Protein AF-A0AA97NPB6-F1 (afdb_monomer_lite)

Structure (mmCIF, N/CA/C/O backbone):
data_AF-A0AA97NPB6-F1
#
_entry.id   AF-A0AA97NPB6-F1
#
loop_
_atom_site.group_PDB
_atom_site.id
_atom_site.type_symbol
_atom_site.label_atom_id
_atom_site.label_alt_id
_atom_site.label_comp_id
_atom_site.label_asym_id
_atom_site.label_entity_id
_atom_site.label_seq_id
_atom_site.pdbx_PDB_ins_code
_atom_site.Cartn_x
_atom_site.Cartn_y
_atom_site.Cartn_z
_atom_site.occupancy
_atom_site.B_iso_or_equiv
_atom_site.auth_seq_id
_atom_site.auth_comp_id
_atom_site.auth_asym_id
_atom_site.auth_atom_id
_atom_site.pdbx_PDB_model_num
ATOM 1 N N . MET A 1 1 ? 10.921 4.439 1.205 1.00 77.94 1 MET A N 1
ATOM 2 C CA . MET A 1 1 ? 9.708 4.808 0.440 1.00 77.94 1 MET A CA 1
ATOM 3 C C . MET A 1 1 ? 10.190 5.474 -0.832 1.00 77.94 1 MET A C 1
ATOM 5 O O . MET A 1 1 ? 11.196 6.163 -0.748 1.00 77.94 1 MET A O 1
ATOM 9 N N . PHE A 1 2 ? 9.537 5.256 -1.966 1.00 90.44 2 PHE A N 1
ATOM 10 C CA . PHE A 1 2 ? 9.934 5.828 -3.257 1.00 90.44 2 PHE A CA 1
ATOM 11 C C . PHE A 1 2 ? 8.895 6.835 -3.751 1.00 90.44 2 PHE A C 1
ATOM 13 O O . PHE A 1 2 ? 7.818 6.954 -3.152 1.00 90.44 2 PHE A O 1
ATOM 20 N N . ALA A 1 3 ? 9.235 7.584 -4.799 1.00 90.69 3 ALA A N 1
ATOM 21 C CA . ALA A 1 3 ? 8.284 8.461 -5.466 1.00 90.69 3 ALA A CA 1
ATOM 22 C C . ALA A 1 3 ? 7.096 7.649 -6.043 1.00 90.69 3 ALA A C 1
ATOM 24 O O . ALA A 1 3 ? 7.265 6.472 -6.364 1.00 90.69 3 ALA A O 1
ATOM 25 N N . PRO A 1 4 ? 5.875 8.216 -6.128 1.00 91.00 4 PRO A N 1
ATOM 26 C CA . PRO A 1 4 ? 4.679 7.483 -6.567 1.00 91.00 4 PRO A CA 1
ATOM 27 C C . PRO A 1 4 ? 4.759 6.882 -7.978 1.00 91.00 4 PRO A C 1
ATOM 29 O O . PRO A 1 4 ? 4.123 5.859 -8.233 1.00 91.00 4 PRO A O 1
ATOM 32 N N . ASP A 1 5 ? 5.509 7.541 -8.854 1.00 90.94 5 ASP A N 1
ATOM 33 C CA . ASP A 1 5 ? 5.801 7.218 -10.253 1.00 90.94 5 ASP A CA 1
ATOM 34 C C . ASP A 1 5 ? 7.020 6.295 -10.417 1.00 90.94 5 ASP A C 1
ATOM 36 O O . ASP A 1 5 ? 7.221 5.699 -11.476 1.00 90.94 5 ASP A O 1
ATOM 40 N N . TYR A 1 6 ? 7.813 6.112 -9.358 1.00 92.81 6 TYR A N 1
ATOM 41 C CA . TYR A 1 6 ? 8.924 5.174 -9.360 1.00 92.81 6 TYR A CA 1
ATOM 42 C C . TYR A 1 6 ? 8.414 3.740 -9.183 1.00 92.81 6 TYR A C 1
ATOM 44 O O . TYR A 1 6 ? 7.775 3.400 -8.181 1.00 92.81 6 TYR A O 1
ATOM 52 N N . LYS A 1 7 ? 8.698 2.883 -10.166 1.00 91.56 7 LYS A N 1
ATOM 53 C CA . LYS A 1 7 ? 8.203 1.503 -10.214 1.00 91.56 7 LYS A CA 1
ATOM 54 C C . LYS A 1 7 ? 9.197 0.538 -9.585 1.00 91.56 7 LYS A C 1
ATOM 56 O O . LYS A 1 7 ? 10.403 0.692 -9.677 1.00 91.56 7 LYS A O 1
ATOM 61 N N . HIS A 1 8 ? 8.665 -0.504 -8.964 1.00 92.81 8 HIS A N 1
ATOM 62 C CA . HIS A 1 8 ? 9.472 -1.624 -8.509 1.00 92.81 8 HIS A CA 1
ATOM 63 C C . HIS A 1 8 ? 9.461 -2.708 -9.588 1.00 92.81 8 HIS A C 1
ATOM 65 O O . HIS A 1 8 ? 8.403 -3.262 -9.895 1.00 92.81 8 HIS A O 1
ATOM 71 N N . MET A 1 9 ? 10.620 -2.969 -10.185 1.00 93.12 9 MET A N 1
ATOM 72 C CA . MET A 1 9 ? 10.797 -3.876 -11.319 1.00 93.12 9 MET A CA 1
ATOM 73 C C . MET A 1 9 ? 12.218 -4.442 -11.335 1.00 93.12 9 MET A C 1
ATOM 75 O O . MET A 1 9 ? 13.059 -4.006 -10.554 1.00 93.12 9 MET A O 1
ATOM 79 N N . HIS A 1 10 ? 12.486 -5.406 -12.215 1.00 93.38 10 HIS A N 1
ATOM 80 C CA . HIS A 1 10 ? 13.849 -5.859 -12.467 1.00 93.38 10 HIS A CA 1
ATOM 81 C C . HIS A 1 10 ? 14.600 -4.781 -13.257 1.00 93.38 10 HIS A C 1
ATOM 83 O O . HIS A 1 10 ? 14.340 -4.610 -14.442 1.00 93.38 10 HIS A O 1
ATOM 89 N N . TYR A 1 11 ? 15.493 -4.042 -12.601 1.00 90.44 11 TYR A N 1
ATOM 90 C CA . TYR A 1 11 ? 16.329 -3.033 -13.261 1.00 90.44 11 TYR A CA 1
ATOM 91 C C . TYR A 1 11 ? 17.623 -3.612 -13.839 1.00 90.44 11 TYR A C 1
ATOM 93 O O . TYR A 1 11 ? 18.169 -3.064 -14.791 1.00 90.44 11 TYR A O 1
ATOM 101 N N . GLU A 1 12 ? 18.105 -4.716 -13.271 1.00 86.00 12 GLU A N 1
ATOM 102 C CA . GLU A 1 12 ? 19.382 -5.342 -13.640 1.00 86.00 12 GLU A CA 1
ATOM 103 C C . GLU A 1 12 ? 19.216 -6.621 -14.477 1.00 86.00 12 GLU A C 1
ATOM 105 O O . GLU A 1 12 ? 20.206 -7.205 -14.909 1.00 86.00 12 GLU A O 1
ATOM 110 N N . ASN A 1 13 ? 17.976 -7.060 -14.726 1.00 84.38 13 ASN A N 1
ATOM 111 C CA . ASN A 1 13 ? 17.678 -8.274 -15.488 1.00 84.38 13 ASN A CA 1
ATOM 112 C C . ASN A 1 13 ? 16.696 -7.976 -16.615 1.00 84.38 13 ASN A C 1
ATOM 114 O O . ASN A 1 13 ? 15.741 -7.232 -16.411 1.00 84.38 13 ASN A O 1
ATOM 118 N N . ASP A 1 14 ? 16.878 -8.638 -17.756 1.00 87.69 14 ASP A N 1
ATOM 119 C CA . ASP A 1 14 ? 15.908 -8.601 -18.847 1.00 87.69 14 ASP A CA 1
ATOM 120 C C . ASP A 1 14 ? 14.628 -9.353 -18.443 1.00 87.69 14 ASP A C 1
ATOM 122 O O . ASP A 1 14 ? 14.676 -10.484 -17.947 1.00 87.69 14 ASP A O 1
ATOM 126 N N . CYS A 1 15 ? 13.475 -8.698 -18.572 1.00 91.88 15 CYS A N 1
ATOM 127 C CA . CYS A 1 15 ? 12.197 -9.224 -18.099 1.00 91.88 15 CYS A CA 1
ATOM 128 C C . CYS A 1 15 ? 11.030 -8.698 -18.937 1.00 91.88 15 CYS A C 1
ATOM 130 O O . CYS A 1 15 ? 10.671 -7.522 -18.847 1.00 91.88 15 CYS A O 1
ATOM 132 N N . ASP A 1 16 ? 10.374 -9.605 -19.662 1.00 91.38 16 ASP A N 1
ATOM 133 C CA . ASP A 1 16 ? 9.267 -9.289 -20.571 1.00 91.38 16 ASP A CA 1
ATOM 134 C C . ASP A 1 16 ? 8.138 -8.489 -19.904 1.00 91.38 16 ASP A C 1
ATOM 136 O O . ASP A 1 16 ? 7.603 -7.560 -20.499 1.00 91.38 16 ASP A O 1
ATOM 140 N N . ASP A 1 17 ? 7.777 -8.806 -18.656 1.00 90.94 17 ASP A N 1
ATOM 141 C CA . ASP A 1 17 ? 6.713 -8.085 -17.942 1.00 90.94 17 ASP A CA 1
ATOM 142 C C . ASP A 1 17 ? 7.125 -6.656 -17.567 1.00 90.94 17 ASP A C 1
ATOM 144 O O . ASP A 1 17 ? 6.311 -5.729 -17.632 1.00 90.94 17 ASP A O 1
ATOM 148 N N . CYS A 1 18 ? 8.381 -6.481 -17.150 1.00 91.44 18 CYS A N 1
ATOM 149 C CA . CYS A 1 18 ? 8.906 -5.203 -16.683 1.00 91.44 18 CYS A CA 1
ATOM 150 C C . CYS A 1 18 ? 9.107 -4.208 -17.830 1.00 91.44 18 CYS A C 1
ATOM 152 O O . CYS A 1 18 ? 8.843 -3.021 -17.640 1.00 91.44 1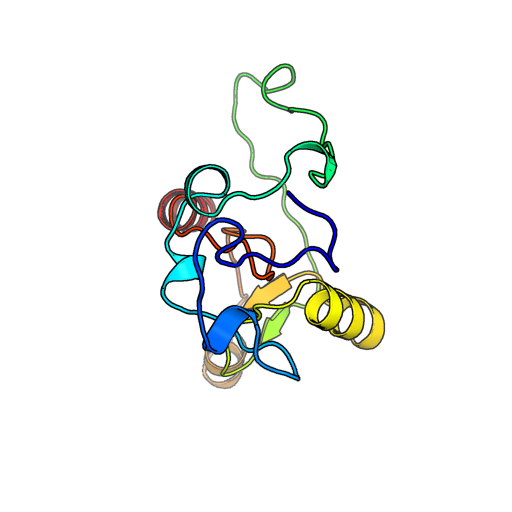8 CYS A O 1
ATOM 154 N N . TYR A 1 19 ? 9.531 -4.695 -18.999 1.00 90.00 19 TYR A N 1
ATOM 155 C CA . TYR A 1 19 ? 9.795 -3.883 -20.192 1.00 90.00 19 TYR A CA 1
ATOM 156 C C . TYR A 1 19 ? 8.679 -3.958 -21.247 1.00 90.00 19 TYR A C 1
ATOM 158 O O . TYR A 1 19 ? 8.834 -3.436 -22.350 1.00 90.00 19 TYR A O 1
ATOM 166 N N . ALA A 1 20 ? 7.543 -4.587 -20.927 1.00 91.19 20 ALA A N 1
ATOM 167 C CA . ALA A 1 20 ? 6.352 -4.531 -21.768 1.00 91.19 20 ALA A CA 1
ATOM 168 C C . ALA A 1 20 ? 5.864 -3.085 -21.943 1.00 91.19 20 ALA A C 1
ATOM 170 O O . ALA A 1 20 ? 5.961 -2.271 -21.029 1.00 91.19 20 ALA A O 1
ATOM 171 N N . GLU A 1 21 ? 5.236 -2.799 -23.083 1.00 88.69 21 GLU A N 1
ATOM 172 C CA . GLU A 1 21 ? 4.543 -1.534 -23.334 1.00 88.69 21 GLU A CA 1
ATOM 173 C C . GLU A 1 21 ? 3.033 -1.789 -23.517 1.00 88.69 21 GLU A C 1
ATOM 175 O O . GLU A 1 21 ? 2.638 -2.442 -24.489 1.00 88.69 21 GLU A O 1
ATOM 180 N N . PRO A 1 22 ? 2.162 -1.324 -22.596 1.00 84.38 22 PRO A N 1
ATOM 181 C CA . PRO A 1 22 ? 2.485 -0.628 -21.346 1.00 84.38 22 PRO A CA 1
ATOM 182 C C . PRO A 1 22 ? 3.079 -1.568 -20.283 1.00 84.38 22 PRO A C 1
ATOM 184 O O . PRO A 1 22 ? 2.744 -2.757 -20.237 1.00 84.38 22 PRO A O 1
ATOM 187 N N . SER A 1 23 ? 3.899 -1.006 -19.385 1.00 79.00 23 SER A N 1
ATOM 188 C CA . SER A 1 23 ? 4.571 -1.756 -18.311 1.00 79.00 23 SER A CA 1
ATOM 189 C C . SER A 1 23 ? 3.577 -2.575 -17.495 1.00 79.00 23 SER A C 1
ATOM 191 O O . SER A 1 23 ? 2.580 -2.026 -17.003 1.00 79.00 23 SER A O 1
ATOM 193 N N . ARG A 1 24 ? 3.864 -3.860 -17.292 1.00 87.25 24 ARG A N 1
ATOM 194 C CA . ARG A 1 24 ? 3.020 -4.743 -16.486 1.00 87.25 24 ARG A CA 1
ATOM 195 C C . ARG A 1 24 ? 3.579 -4.873 -15.081 1.00 87.25 24 ARG A C 1
ATOM 197 O O . ARG A 1 24 ? 4.756 -4.655 -14.810 1.00 87.25 24 ARG A O 1
ATOM 204 N N . PHE A 1 25 ? 2.704 -5.241 -14.155 1.00 87.69 25 PHE A N 1
ATOM 205 C CA . PHE A 1 25 ? 3.147 -5.605 -12.822 1.00 87.69 25 PHE A CA 1
ATOM 206 C C . PHE A 1 25 ? 3.868 -6.957 -12.874 1.00 87.69 25 PHE A C 1
ATOM 208 O O . PHE A 1 25 ? 3.255 -7.963 -13.227 1.00 87.69 25 PHE A O 1
ATOM 215 N N . CYS A 1 26 ? 5.133 -6.989 -12.461 1.00 91.56 26 CYS A N 1
ATOM 216 C CA . CYS A 1 26 ? 5.906 -8.221 -12.367 1.00 91.56 26 CYS A CA 1
ATOM 217 C C . CYS A 1 26 ? 5.840 -8.796 -10.943 1.00 91.56 26 CYS A C 1
ATOM 219 O O . CYS A 1 26 ? 6.405 -8.246 -9.995 1.00 91.56 26 CYS A O 1
ATOM 221 N N . GLU A 1 27 ? 5.165 -9.937 -10.785 1.00 89.75 27 GLU A N 1
ATOM 222 C CA . GLU A 1 27 ? 5.033 -10.607 -9.484 1.00 89.75 27 GLU A CA 1
ATOM 223 C C . GLU A 1 27 ? 6.379 -11.142 -8.971 1.00 89.75 27 GLU A C 1
ATOM 225 O O . GLU A 1 27 ? 6.603 -11.153 -7.760 1.00 89.75 27 GLU A O 1
ATOM 230 N N . ALA A 1 28 ? 7.287 -11.542 -9.867 1.00 91.38 28 ALA A N 1
ATOM 231 C CA . ALA A 1 28 ? 8.634 -11.967 -9.492 1.00 91.38 28 ALA A CA 1
ATOM 232 C C . ALA A 1 28 ? 9.447 -10.801 -8.911 1.00 91.38 28 ALA A C 1
ATOM 234 O O . ALA A 1 28 ? 9.945 -10.925 -7.793 1.00 91.38 28 ALA A O 1
ATOM 235 N N . ALA A 1 29 ? 9.467 -9.649 -9.594 1.00 91.81 29 ALA A N 1
ATOM 236 C CA . ALA A 1 29 ? 10.150 -8.457 -9.099 1.00 91.81 29 ALA A CA 1
ATOM 237 C C . ALA A 1 29 ? 9.586 -8.021 -7.743 1.00 91.81 29 ALA A C 1
ATOM 239 O O . ALA A 1 29 ? 10.345 -7.781 -6.819 1.00 91.81 29 ALA A O 1
ATOM 240 N N . SER A 1 30 ? 8.256 -8.035 -7.575 1.00 89.31 30 SER A N 1
ATOM 241 C CA . SER A 1 30 ? 7.580 -7.610 -6.334 1.00 89.31 30 SER A CA 1
ATOM 242 C C . SER A 1 30 ? 7.948 -8.374 -5.059 1.00 89.31 30 SER A C 1
ATOM 244 O O . SER A 1 30 ? 7.564 -7.965 -3.963 1.00 89.31 30 SER A O 1
ATOM 246 N N . LYS A 1 31 ? 8.644 -9.505 -5.189 1.00 88.94 31 LYS A N 1
ATOM 247 C CA . LYS A 1 31 ? 9.108 -10.322 -4.062 1.00 88.94 31 LYS A CA 1
ATOM 248 C C . LYS A 1 31 ? 10.559 -10.035 -3.683 1.00 88.94 31 LYS A C 1
ATOM 250 O O . LYS A 1 31 ? 10.998 -10.524 -2.643 1.00 88.94 31 LYS A O 1
ATOM 255 N N . LEU A 1 32 ? 11.284 -9.289 -4.510 1.00 90.94 32 LEU A N 1
ATOM 256 C CA . LEU A 1 32 ? 12.668 -8.914 -4.271 1.00 90.94 32 LEU A CA 1
ATOM 257 C C . LEU A 1 32 ? 12.744 -7.731 -3.308 1.00 90.94 32 LEU A C 1
ATOM 259 O O . LEU A 1 32 ? 11.820 -6.921 -3.188 1.00 90.94 32 LEU A O 1
ATOM 263 N N . PHE A 1 33 ? 13.872 -7.612 -2.612 1.00 89.69 33 PHE A N 1
ATOM 264 C CA . PHE A 1 33 ? 14.180 -6.360 -1.941 1.00 89.69 33 PHE A CA 1
ATOM 265 C C . PHE A 1 33 ? 14.560 -5.306 -2.973 1.00 89.69 33 PHE A C 1
ATOM 267 O O . PHE A 1 33 ? 15.049 -5.620 -4.052 1.00 89.69 33 PHE A O 1
ATOM 274 N N . CYS A 1 34 ? 14.390 -4.035 -2.614 1.00 90.88 34 CYS A N 1
ATOM 275 C CA . CYS A 1 34 ? 14.761 -2.922 -3.483 1.00 90.88 34 CYS A CA 1
ATOM 276 C C . CYS A 1 34 ? 16.234 -2.985 -3.917 1.00 90.88 34 CYS A C 1
ATOM 278 O O . CYS A 1 34 ? 16.542 -2.614 -5.038 1.00 90.88 34 CYS A O 1
ATOM 280 N N . ASN A 1 35 ? 17.131 -3.495 -3.068 1.00 90.12 35 ASN A N 1
ATOM 281 C CA . ASN A 1 35 ? 18.533 -3.675 -3.445 1.00 90.12 35 ASN A CA 1
ATOM 282 C C . ASN A 1 35 ? 18.714 -4.789 -4.486 1.00 90.12 35 ASN A C 1
ATOM 284 O O . ASN A 1 35 ? 19.497 -4.616 -5.406 1.00 90.12 35 ASN A O 1
ATOM 288 N N . ASP A 1 36 ? 17.974 -5.895 -4.369 1.00 91.69 36 ASP A N 1
ATOM 289 C CA . ASP A 1 36 ? 18.090 -7.042 -5.282 1.00 91.69 36 ASP A CA 1
ATOM 290 C C . ASP A 1 36 ? 17.393 -6.786 -6.624 1.00 91.69 36 ASP A C 1
ATOM 292 O O . ASP A 1 36 ? 17.752 -7.363 -7.645 1.00 91.69 36 ASP A O 1
ATOM 296 N N . SER A 1 37 ? 16.367 -5.932 -6.631 1.00 90.88 37 SER A N 1
ATOM 297 C CA . SER A 1 37 ? 15.689 -5.509 -7.855 1.00 90.88 37 SER A CA 1
ATOM 298 C C . SER A 1 37 ? 16.457 -4.420 -8.612 1.00 90.88 37 SER A C 1
ATOM 300 O O . SER A 1 37 ? 16.086 -4.115 -9.743 1.00 90.88 37 SER A O 1
ATOM 302 N N . GLY A 1 38 ? 17.473 -3.807 -7.991 1.00 92.75 38 GLY A N 1
ATOM 303 C CA . GLY A 1 38 ? 18.228 -2.677 -8.542 1.00 92.75 38 GLY A CA 1
ATOM 304 C C . GLY A 1 38 ? 17.518 -1.324 -8.413 1.00 92.75 38 GLY A C 1
ATOM 305 O O . GLY A 1 38 ? 17.698 -0.447 -9.254 1.00 92.75 38 GLY A O 1
ATOM 306 N N . CYS A 1 39 ? 16.669 -1.135 -7.397 1.00 92.50 39 CYS A N 1
ATOM 307 C CA . CYS A 1 39 ? 16.031 0.158 -7.170 1.00 92.50 39 CYS A CA 1
ATOM 308 C C . CYS A 1 39 ? 17.055 1.235 -6.787 1.00 92.50 39 CYS A C 1
ATOM 310 O O . CYS A 1 39 ? 17.870 1.062 -5.880 1.00 92.50 39 CYS A O 1
ATOM 312 N N . GLU A 1 40 ? 16.937 2.399 -7.412 1.00 91.50 40 GLU A N 1
ATOM 313 C CA . GLU A 1 40 ? 17.856 3.509 -7.231 1.00 91.50 40 GLU A CA 1
ATOM 314 C C . GLU A 1 40 ? 17.567 4.242 -5.915 1.00 91.50 40 GLU A C 1
ATOM 316 O O . GLU A 1 40 ? 16.484 4.789 -5.691 1.00 91.50 40 GLU A O 1
ATOM 321 N N . SER A 1 41 ? 18.550 4.273 -5.016 1.00 86.19 41 SER A N 1
ATOM 322 C CA . SER A 1 41 ? 18.402 4.906 -3.701 1.00 86.19 41 SER A CA 1
ATOM 323 C C . SER A 1 41 ? 18.166 6.418 -3.787 1.00 86.19 41 SER A C 1
ATOM 325 O O . SER A 1 41 ? 17.516 6.980 -2.905 1.00 86.19 41 SER A O 1
ATOM 327 N N . SER A 1 42 ? 18.615 7.070 -4.862 1.00 85.38 42 SER A N 1
ATOM 328 C CA . SER A 1 42 ? 18.356 8.486 -5.162 1.00 85.38 42 SER A CA 1
ATOM 329 C C . SER A 1 42 ? 16.862 8.792 -5.360 1.00 85.38 42 SER A C 1
ATOM 331 O O . SER A 1 42 ? 16.415 9.884 -5.017 1.00 85.38 42 SER A O 1
ATOM 333 N N . MET A 1 43 ? 16.073 7.815 -5.824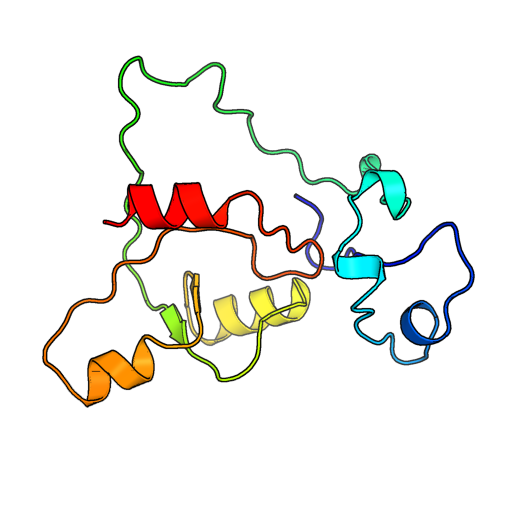 1.00 86.00 43 MET A N 1
ATOM 334 C CA . MET A 1 43 ? 14.617 7.919 -6.016 1.00 86.00 43 MET A CA 1
ATOM 335 C C . MET A 1 43 ? 13.827 7.689 -4.721 1.00 86.00 43 MET A C 1
ATOM 337 O O . MET A 1 43 ? 12.591 7.764 -4.693 1.00 86.00 43 MET A O 1
ATOM 341 N N . SER A 1 44 ? 14.524 7.376 -3.625 1.00 85.12 44 SER A N 1
ATOM 342 C CA . SER A 1 44 ? 13.885 7.220 -2.329 1.00 85.12 44 SER A CA 1
ATOM 343 C C . SER A 1 44 ? 13.490 8.582 -1.757 1.00 85.12 44 SER A C 1
ATOM 345 O O . SER A 1 44 ? 14.269 9.528 -1.677 1.00 85.12 44 SER A O 1
ATOM 347 N N . VAL A 1 45 ? 12.238 8.682 -1.322 1.00 85.75 45 VAL A N 1
ATOM 348 C CA . VAL A 1 45 ? 11.744 9.862 -0.626 1.00 85.75 45 VAL A CA 1
ATOM 349 C C . VAL A 1 45 ? 12.141 9.736 0.833 1.00 85.75 45 VAL A C 1
ATOM 351 O O . VAL A 1 45 ? 11.667 8.844 1.551 1.00 85.75 45 VAL A O 1
ATOM 354 N N . TRP A 1 46 ? 12.995 10.654 1.278 1.00 74.62 46 TRP A N 1
ATOM 355 C CA . TRP A 1 46 ? 13.385 10.719 2.674 1.00 74.62 46 TRP A CA 1
ATOM 356 C C . TRP A 1 46 ? 12.160 10.981 3.556 1.00 74.62 46 TRP A C 1
ATOM 358 O O . TRP A 1 46 ? 11.291 11.812 3.274 1.00 74.62 46 TRP A O 1
ATOM 368 N N . ARG A 1 47 ? 12.086 10.238 4.6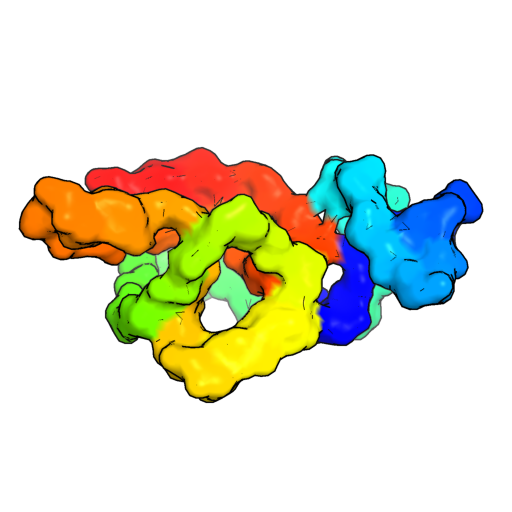53 1.00 68.19 47 ARG A N 1
ATOM 369 C CA . ARG A 1 47 ? 11.174 10.491 5.762 1.00 68.19 47 ARG A CA 1
ATOM 370 C C . ARG A 1 47 ? 12.040 10.566 6.999 1.00 68.19 47 ARG A C 1
ATOM 372 O O . ARG A 1 47 ? 12.942 9.745 7.156 1.00 68.19 47 ARG A O 1
ATOM 379 N N . GLN A 1 48 ? 11.739 11.519 7.872 1.00 64.06 48 GLN A N 1
ATOM 380 C CA . GLN A 1 48 ? 12.420 11.647 9.149 1.00 64.06 48 GLN A CA 1
ATOM 381 C C . GLN A 1 48 ? 12.385 10.301 9.858 1.00 64.06 48 GLN A C 1
ATOM 383 O O . GLN A 1 48 ? 11.313 9.746 10.123 1.00 64.06 48 GLN A O 1
ATOM 388 N N . ASN A 1 49 ? 13.572 9.731 10.072 1.00 59.56 49 ASN A N 1
ATOM 389 C CA . ASN A 1 49 ? 13.699 8.471 10.771 1.00 59.56 49 ASN A CA 1
ATOM 390 C C . ASN A 1 49 ? 13.322 8.728 12.232 1.00 59.56 49 ASN A C 1
ATOM 392 O O . ASN A 1 49 ? 14.152 9.121 13.048 1.00 59.56 49 ASN A O 1
ATOM 396 N N . ARG A 1 50 ? 12.047 8.498 12.561 1.00 60.81 50 ARG A N 1
ATOM 397 C CA . ARG A 1 50 ? 11.501 8.674 13.914 1.00 60.81 50 ARG A CA 1
ATOM 398 C C . ARG A 1 50 ? 12.069 7.672 14.931 1.00 60.81 50 ARG A C 1
ATOM 400 O O . ARG A 1 50 ? 11.590 7.619 16.056 1.00 60.81 50 ARG A O 1
ATOM 407 N N . GLN A 1 51 ? 13.086 6.879 14.576 1.00 58.16 51 GLN A N 1
ATOM 408 C CA . GLN A 1 51 ? 13.817 6.044 15.530 1.00 58.16 51 GLN A CA 1
ATOM 409 C C . GLN A 1 51 ? 14.521 6.867 16.615 1.00 58.16 51 GLN A C 1
ATOM 411 O O . GLN A 1 51 ? 14.541 6.423 17.757 1.00 58.16 51 GLN A O 1
ATOM 416 N N . GLN A 1 52 ? 15.056 8.052 16.294 1.00 56.16 52 GLN A N 1
ATOM 417 C CA . GLN A 1 52 ? 15.725 8.906 17.291 1.00 56.16 52 GLN A CA 1
ATOM 418 C C . GLN A 1 52 ? 14.740 9.665 18.195 1.00 56.16 52 GLN A C 1
ATOM 420 O O . GLN A 1 52 ? 15.084 10.038 19.308 1.00 56.16 52 GLN A O 1
ATOM 425 N N . GLU A 1 53 ? 13.495 9.829 17.748 1.00 61.25 53 GLU A N 1
ATOM 426 C CA . GLU A 1 53 ? 12.395 10.436 18.510 1.00 61.25 53 GLU A CA 1
ATOM 427 C C . GLU A 1 53 ? 11.494 9.378 19.157 1.00 61.25 53 GLU A C 1
ATOM 429 O O . GLU A 1 53 ? 10.400 9.696 19.623 1.00 61.25 53 GLU A O 1
ATOM 434 N N . ARG A 1 54 ? 11.904 8.102 19.140 1.00 60.53 54 ARG A N 1
ATOM 435 C CA . ARG A 1 54 ? 11.053 6.995 19.568 1.00 60.53 54 ARG A CA 1
ATOM 436 C C . ARG A 1 54 ? 10.817 7.117 21.077 1.00 60.53 54 ARG A C 1
ATOM 438 O O . ARG A 1 54 ? 11.759 6.926 21.846 1.00 60.53 54 ARG A O 1
ATOM 445 N N . PRO A 1 55 ? 9.589 7.431 21.524 1.00 66.75 55 PRO A N 1
ATOM 446 C CA . PRO A 1 55 ? 9.320 7.547 22.946 1.00 66.75 55 PRO A CA 1
ATOM 447 C C . PRO A 1 55 ? 9.575 6.202 23.632 1.00 66.75 55 PRO A C 1
ATOM 449 O O . PRO A 1 55 ? 9.379 5.144 23.029 1.00 66.75 55 PRO A O 1
ATOM 452 N N . ALA A 1 56 ? 9.959 6.238 24.913 1.00 71.00 56 ALA A N 1
ATOM 453 C CA . ALA A 1 56 ? 10.180 5.037 25.730 1.00 71.00 56 ALA A CA 1
ATOM 454 C C . ALA A 1 56 ? 8.972 4.078 25.717 1.00 71.00 56 ALA A C 1
ATOM 456 O O . ALA A 1 56 ? 9.120 2.873 25.901 1.00 71.00 56 ALA A O 1
ATOM 457 N N . LYS A 1 57 ? 7.774 4.616 25.450 1.00 75.62 57 LYS A N 1
ATOM 458 C CA . LYS A 1 57 ? 6.552 3.865 25.186 1.00 75.62 57 LYS A CA 1
ATOM 459 C C . LYS A 1 57 ? 6.118 4.060 23.736 1.00 75.62 57 LYS A C 1
ATOM 461 O O . LYS A 1 57 ? 5.784 5.170 23.334 1.00 75.62 57 LYS A O 1
ATOM 466 N N . LEU A 1 58 ? 6.057 2.972 22.975 1.00 74.25 58 LEU A N 1
ATOM 467 C CA . LEU A 1 58 ? 5.489 2.962 21.629 1.00 74.25 58 LEU A CA 1
ATOM 468 C C . LEU A 1 58 ? 3.969 3.093 21.705 1.00 74.25 58 LEU A C 1
ATOM 470 O O . LEU A 1 58 ? 3.275 2.120 21.980 1.00 74.25 58 LEU A O 1
ATOM 474 N N . VAL A 1 59 ? 3.460 4.301 21.474 1.00 81.44 59 VAL A N 1
ATOM 475 C CA . VAL A 1 59 ? 2.023 4.547 21.324 1.00 81.44 59 VAL A CA 1
ATOM 476 C C . VAL A 1 59 ? 1.715 4.644 19.827 1.00 81.44 59 VAL A C 1
ATOM 478 O O . V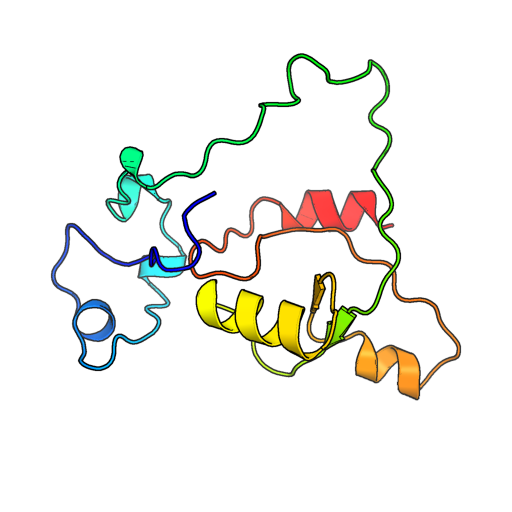AL A 1 59 ? 2.339 5.465 19.146 1.00 81.44 59 VAL A O 1
ATOM 481 N N . PRO A 1 60 ? 0.811 3.810 19.281 1.00 84.81 60 PRO A N 1
ATOM 482 C CA . PRO A 1 60 ? 0.434 3.905 17.878 1.00 84.81 60 PRO A CA 1
ATOM 483 C C . PRO A 1 60 ? -0.276 5.233 17.601 1.00 84.81 60 PRO A C 1
ATOM 485 O O . PRO A 1 60 ? -1.073 5.713 18.405 1.00 84.81 60 PRO A O 1
ATOM 488 N N . GLN A 1 61 ? 0.016 5.831 16.447 1.00 88.69 61 GLN A N 1
ATOM 489 C CA . GLN A 1 61 ? -0.734 6.987 15.960 1.00 88.69 61 GLN A CA 1
ATOM 490 C C . GLN A 1 61 ? -2.039 6.501 15.334 1.00 88.69 61 GLN A C 1
ATOM 492 O O . GLN A 1 61 ? -2.025 5.593 14.502 1.00 88.69 61 GLN A O 1
ATOM 497 N N . VAL A 1 62 ? -3.152 7.116 15.731 1.00 92.44 62 VAL A N 1
ATOM 498 C CA . VAL A 1 62 ? -4.486 6.786 15.225 1.00 92.44 62 VAL A CA 1
ATOM 499 C C . VAL A 1 62 ? -4.880 7.805 14.164 1.00 92.44 62 VAL A C 1
ATOM 501 O O . VAL A 1 62 ? -4.839 9.010 14.405 1.00 92.44 62 VAL A O 1
ATOM 504 N N . PHE A 1 63 ? -5.280 7.309 12.996 1.00 95.19 63 PHE A N 1
ATOM 505 C CA . PHE A 1 63 ? -5.793 8.107 11.888 1.00 95.19 63 PHE A CA 1
ATOM 506 C C . PHE A 1 63 ? -7.250 7.722 11.648 1.00 95.19 63 PHE A C 1
ATOM 508 O O . PHE A 1 63 ? -7.573 6.537 11.598 1.00 95.19 63 PHE A O 1
ATOM 515 N N . ILE A 1 64 ? -8.123 8.718 11.505 1.00 96.81 64 ILE A N 1
ATOM 516 C CA . ILE A 1 64 ? -9.559 8.520 11.292 1.00 96.81 64 ILE A CA 1
ATOM 517 C C . ILE A 1 64 ? -9.921 9.109 9.932 1.00 96.81 64 ILE A C 1
ATOM 519 O O . ILE A 1 64 ? -9.609 10.265 9.653 1.00 96.81 64 ILE A O 1
ATOM 523 N N . GLY A 1 65 ? -10.570 8.311 9.089 1.00 96.75 65 GLY A N 1
ATOM 524 C CA . GLY A 1 65 ? -10.982 8.721 7.752 1.00 96.75 65 GLY A CA 1
ATOM 525 C C . GLY A 1 65 ? -11.492 7.550 6.920 1.00 96.75 65 GLY A C 1
ATOM 526 O O . GLY A 1 65 ? -11.516 6.408 7.377 1.00 96.75 65 GLY A O 1
ATOM 527 N N . SER A 1 66 ? -11.897 7.848 5.688 1.00 96.56 66 SER A N 1
ATOM 528 C CA . SER A 1 66 ? -12.428 6.856 4.754 1.00 96.56 66 SER A CA 1
ATOM 529 C C . SER A 1 66 ? -11.343 5.893 4.276 1.00 96.56 66 SER A C 1
ATOM 531 O O . SER A 1 66 ? -10.239 6.312 3.921 1.00 96.56 66 SER A O 1
ATOM 533 N N . ILE A 1 67 ? -11.673 4.607 4.213 1.00 96.62 67 ILE A N 1
ATOM 534 C CA . ILE A 1 67 ? -10.804 3.563 3.669 1.00 96.62 67 ILE A CA 1
ATOM 535 C C . ILE A 1 67 ? -11.401 3.107 2.336 1.00 96.62 67 ILE A C 1
ATOM 537 O O . ILE A 1 67 ? -12.579 2.762 2.279 1.00 96.62 67 ILE A O 1
ATOM 541 N N . ALA A 1 68 ? -10.610 3.126 1.263 1.00 96.81 68 ALA A N 1
ATOM 542 C CA . ALA A 1 68 ? -11.014 2.545 -0.012 1.00 96.81 68 ALA A CA 1
ATOM 543 C C . ALA A 1 68 ? -10.929 1.018 0.060 1.00 96.81 68 ALA A C 1
ATOM 545 O O . ALA A 1 68 ? -9.872 0.464 0.367 1.00 96.81 68 ALA A O 1
ATOM 546 N N . CYS A 1 69 ? -12.029 0.353 -0.277 1.00 95.12 69 CYS A N 1
ATOM 547 C CA . CYS A 1 69 ? -12.145 -1.100 -0.286 1.00 95.12 69 CYS A CA 1
ATOM 548 C C . CYS A 1 69 ? -12.289 -1.587 -1.733 1.00 95.12 69 CYS A C 1
ATOM 550 O O . CYS A 1 69 ? -13.114 -1.055 -2.479 1.00 95.12 69 CYS A O 1
ATOM 552 N N . GLY A 1 70 ? -11.521 -2.595 -2.143 1.00 92.38 70 GLY A N 1
ATOM 553 C CA . GLY A 1 70 ? -11.615 -3.160 -3.492 1.00 92.38 70 GLY A CA 1
ATOM 554 C C . GLY A 1 70 ? -11.195 -4.625 -3.556 1.00 92.38 70 GLY A C 1
ATOM 555 O O . GLY A 1 70 ? -10.535 -5.137 -2.665 1.00 92.38 70 GLY A O 1
ATOM 556 N N . ASN A 1 71 ? -11.544 -5.316 -4.639 1.00 92.62 71 ASN A N 1
ATOM 557 C CA . ASN A 1 71 ? -11.205 -6.732 -4.838 1.00 92.62 71 ASN A CA 1
ATOM 558 C C . ASN A 1 71 ? -9.807 -6.959 -5.447 1.00 92.62 71 ASN A C 1
ATOM 560 O O . ASN A 1 71 ? -9.426 -8.099 -5.713 1.00 92.62 71 ASN A O 1
ATOM 564 N N . ALA A 1 72 ? -9.038 -5.891 -5.668 1.00 90.94 72 ALA A N 1
ATOM 565 C CA . ALA A 1 72 ? -7.695 -5.940 -6.224 1.00 90.94 72 ALA A CA 1
ATOM 566 C C . ALA A 1 72 ? -6.700 -5.202 -5.323 1.00 90.94 72 ALA A C 1
ATOM 568 O O . ALA A 1 72 ? -6.995 -4.158 -4.744 1.00 90.94 72 ALA A O 1
ATOM 569 N N . VAL A 1 73 ? -5.481 -5.735 -5.241 1.00 89.69 73 VAL A N 1
ATOM 570 C CA . VAL A 1 73 ? -4.393 -5.102 -4.491 1.00 89.69 73 VAL A CA 1
ATOM 571 C C . VAL A 1 73 ? -3.922 -3.853 -5.239 1.00 89.69 73 VAL A C 1
ATOM 573 O O . VAL A 1 73 ? -3.468 -3.957 -6.379 1.00 89.69 73 VAL A O 1
ATOM 576 N N . MET A 1 74 ? -3.945 -2.694 -4.575 1.00 93.62 74 MET A N 1
ATOM 577 C CA . MET A 1 74 ? -3.312 -1.478 -5.089 1.00 93.62 74 MET A CA 1
ATOM 578 C C . MET A 1 74 ? -1.788 -1.665 -5.173 1.00 93.62 74 MET A C 1
ATOM 580 O O . MET A 1 74 ? -1.134 -1.947 -4.167 1.00 93.62 74 MET A O 1
ATOM 584 N N . LYS A 1 75 ? -1.242 -1.532 -6.387 1.00 91.50 75 LYS A N 1
ATOM 585 C CA . LYS A 1 75 ? 0.167 -1.800 -6.740 1.00 91.50 75 LYS A CA 1
ATOM 586 C C . LYS A 1 75 ? 0.829 -0.638 -7.502 1.00 91.50 75 LYS A C 1
ATOM 588 O O . LYS A 1 75 ? 1.935 -0.793 -8.004 1.00 91.50 75 LYS A O 1
ATOM 593 N N . SER A 1 76 ? 0.162 0.514 -7.615 1.00 92.62 76 SER A N 1
ATOM 594 C CA . SER A 1 76 ? 0.663 1.708 -8.313 1.00 92.62 76 SER A CA 1
ATOM 595 C C . SER A 1 76 ? 0.517 2.926 -7.410 1.00 92.62 76 SER A C 1
ATOM 597 O O . SER A 1 76 ? -0.585 3.225 -6.947 1.00 92.62 76 SER A O 1
ATOM 599 N N . GLY A 1 77 ? 1.626 3.628 -7.165 1.00 93.56 77 GLY A N 1
ATOM 600 C CA . GLY A 1 77 ? 1.623 4.834 -6.343 1.00 93.56 77 GLY A CA 1
ATOM 601 C C . GLY A 1 77 ? 0.869 5.993 -7.000 1.00 93.56 77 GLY A C 1
ATOM 602 O O . GLY A 1 77 ? 0.185 6.742 -6.304 1.00 93.56 77 GLY A O 1
ATOM 603 N N . GLU A 1 78 ? 0.942 6.112 -8.325 1.00 94.75 78 GLU A N 1
ATOM 604 C CA . GLU A 1 78 ? 0.170 7.082 -9.113 1.00 94.75 78 GLU A CA 1
ATOM 605 C C . GLU A 1 78 ? -1.334 6.823 -8.999 1.00 94.75 78 GLU A C 1
ATOM 607 O O . GLU A 1 78 ? -2.092 7.716 -8.620 1.00 94.75 78 GLU A O 1
ATOM 612 N N . HIS A 1 79 ? -1.766 5.580 -9.243 1.00 95.06 79 HIS A N 1
ATOM 613 C CA . HIS A 1 79 ? -3.181 5.222 -9.152 1.00 95.06 79 HIS A CA 1
ATOM 614 C C . HIS A 1 79 ? -3.705 5.379 -7.718 1.00 95.06 79 HIS A C 1
ATOM 616 O O . HIS A 1 79 ? -4.787 5.928 -7.510 1.00 95.06 79 HIS A O 1
ATOM 622 N N . ARG A 1 80 ? -2.912 4.985 -6.713 1.00 95.81 80 ARG A N 1
ATOM 623 C CA . ARG A 1 80 ? -3.203 5.253 -5.299 1.00 95.81 80 ARG A CA 1
ATOM 624 C C . ARG A 1 80 ? -3.446 6.739 -5.055 1.00 95.81 80 ARG A C 1
ATOM 626 O O . ARG A 1 80 ? -4.436 7.079 -4.416 1.00 95.81 80 ARG A O 1
ATOM 633 N N . ASN A 1 81 ? -2.562 7.615 -5.532 1.00 96.62 81 ASN A N 1
ATOM 634 C CA . ASN A 1 81 ? -2.700 9.056 -5.324 1.00 96.62 81 ASN A CA 1
ATOM 635 C C . ASN A 1 81 ? -3.966 9.602 -5.994 1.00 96.62 81 ASN A C 1
ATOM 637 O O . ASN A 1 81 ? -4.715 10.323 -5.342 1.00 96.62 81 ASN A O 1
ATOM 641 N N . ALA A 1 82 ? -4.241 9.199 -7.237 1.00 97.69 82 ALA A N 1
ATOM 642 C CA . ALA A 1 82 ? -5.442 9.613 -7.959 1.00 97.69 82 ALA A CA 1
ATOM 643 C C . ALA A 1 82 ? -6.731 9.203 -7.220 1.00 97.69 82 ALA A C 1
ATOM 645 O O . ALA A 1 82 ? -7.640 10.016 -7.058 1.00 97.69 82 ALA A O 1
ATOM 646 N N . VAL A 1 83 ? -6.799 7.967 -6.706 1.00 97.44 83 VAL A N 1
ATOM 647 C CA . VAL A 1 83 ? -7.953 7.495 -5.918 1.00 97.44 83 VAL A CA 1
ATOM 648 C C . VAL A 1 83 ? -8.037 8.215 -4.569 1.00 97.44 83 VAL A C 1
ATOM 650 O O . VAL A 1 83 ? -9.126 8.607 -4.152 1.00 97.44 83 VAL A O 1
ATOM 653 N N . ALA A 1 84 ? -6.905 8.417 -3.891 1.00 97.56 84 ALA A N 1
ATOM 654 C CA . ALA A 1 84 ? -6.852 9.122 -2.612 1.00 97.56 84 ALA A CA 1
ATOM 655 C C . ALA A 1 84 ? -7.352 10.565 -2.730 1.00 97.56 84 ALA A C 1
ATOM 657 O O . ALA A 1 84 ? -8.166 10.992 -1.914 1.00 97.56 84 ALA A O 1
ATOM 658 N N . GLU A 1 85 ? -6.923 11.289 -3.762 1.00 97.44 85 GLU A N 1
ATOM 659 C CA . GLU A 1 85 ? -7.362 12.657 -4.028 1.00 97.44 85 GLU A CA 1
ATOM 660 C C . GLU A 1 85 ? -8.831 12.706 -4.471 1.00 97.44 85 GLU A C 1
ATOM 662 O O . GLU A 1 85 ? -9.624 13.455 -3.896 1.00 97.44 85 GLU A O 1
ATOM 667 N N . GLY A 1 86 ? -9.220 11.855 -5.426 1.00 98.19 86 GLY A N 1
ATOM 668 C CA . GLY A 1 86 ? -10.576 11.835 -5.980 1.00 98.19 86 GLY A CA 1
ATOM 669 C C . GLY A 1 86 ? -11.655 11.429 -4.972 1.00 98.19 86 GLY A C 1
ATOM 670 O O . GLY A 1 86 ? -12.754 11.983 -4.989 1.00 98.19 86 GLY A O 1
ATOM 671 N N . HIS A 1 87 ? -11.345 10.501 -4.062 1.00 97.56 87 HIS A N 1
ATOM 672 C CA . HIS A 1 87 ? -12.305 9.966 -3.086 1.00 97.56 87 HIS A CA 1
ATOM 673 C C . HIS A 1 87 ? -12.042 10.402 -1.641 1.00 97.56 87 HIS A C 1
ATOM 675 O O . HIS A 1 87 ? -12.806 10.031 -0.749 1.00 97.56 87 HIS A O 1
ATOM 681 N N . LYS A 1 88 ? -10.987 11.190 -1.394 1.00 97.62 88 LYS A N 1
ATOM 682 C CA . LYS A 1 88 ? -10.578 11.652 -0.055 1.00 97.62 88 LYS A CA 1
ATOM 683 C C . LYS A 1 88 ? -10.386 10.495 0.937 1.00 97.62 88 LYS A C 1
ATOM 685 O O . LYS A 1 88 ? -10.786 10.584 2.098 1.00 97.62 88 LYS A O 1
ATOM 690 N N . VAL A 1 89 ? -9.797 9.395 0.466 1.00 97.75 89 VAL A N 1
ATOM 691 C CA . VAL A 1 89 ? -9.502 8.214 1.292 1.00 97.75 89 VAL A CA 1
ATOM 692 C C . VAL A 1 89 ? -8.106 8.300 1.899 1.00 97.75 89 VAL A C 1
ATOM 694 O O . VAL A 1 89 ? -7.187 8.858 1.304 1.00 97.75 89 VAL A O 1
ATOM 697 N N . ILE A 1 90 ? -7.941 7.721 3.087 1.00 96.50 90 ILE A N 1
ATOM 698 C CA . ILE A 1 90 ? -6.676 7.732 3.837 1.00 96.50 90 ILE A CA 1
ATOM 699 C C . ILE A 1 90 ? -5.934 6.391 3.789 1.00 96.50 90 ILE A C 1
ATOM 701 O O . ILE A 1 90 ? -4.765 6.321 4.161 1.00 96.50 90 ILE A O 1
ATOM 705 N N . ALA A 1 91 ? -6.605 5.320 3.357 1.00 96.56 91 ALA A N 1
ATOM 706 C CA . ALA A 1 91 ? -6.051 3.972 3.303 1.00 96.56 91 ALA A CA 1
ATOM 707 C C . ALA A 1 91 ? -6.758 3.112 2.244 1.00 96.56 91 ALA A C 1
ATOM 709 O O . ALA A 1 91 ? -7.835 3.465 1.765 1.00 96.56 91 ALA A O 1
ATOM 710 N N . PHE A 1 92 ? -6.143 1.975 1.914 1.00 96.31 92 PHE A N 1
ATOM 711 C CA . PHE A 1 92 ? -6.626 0.998 0.938 1.00 96.31 92 PHE A CA 1
ATOM 712 C C . PHE A 1 92 ? -6.618 -0.400 1.561 1.00 96.31 92 PHE A C 1
ATOM 714 O O . PHE A 1 92 ? -5.625 -0.792 2.180 1.00 96.31 92 PHE A O 1
ATOM 721 N N . GLU A 1 93 ? -7.697 -1.155 1.390 1.00 95.12 93 GLU A N 1
ATOM 722 C CA . GLU A 1 93 ? -7.839 -2.530 1.879 1.00 95.12 93 GLU A CA 1
ATOM 723 C C . GLU A 1 93 ? -8.836 -3.329 1.009 1.00 95.12 93 GLU A C 1
ATOM 725 O O . GLU A 1 93 ? -9.266 -2.824 -0.030 1.00 95.12 93 GLU A O 1
ATOM 730 N N . MET A 1 94 ? -9.147 -4.584 1.364 1.00 94.62 94 MET A N 1
ATOM 731 C CA . MET A 1 94 ? -9.938 -5.472 0.498 1.00 94.62 94 MET A CA 1
ATOM 732 C C . MET A 1 94 ? -11.187 -6.112 1.134 1.00 94.62 94 MET A C 1
ATOM 734 O O . MET A 1 94 ? -12.025 -6.630 0.402 1.00 94.62 94 MET A O 1
ATOM 738 N N . GLU A 1 95 ? -11.351 -6.098 2.458 1.00 92.44 95 GLU A N 1
ATOM 739 C CA . GLU A 1 95 ? -12.369 -6.902 3.159 1.00 92.44 95 GLU A CA 1
ATOM 740 C C . GLU A 1 95 ? -13.414 -6.077 3.932 1.00 92.44 95 GLU A C 1
ATOM 742 O O . GLU A 1 95 ? -14.527 -6.541 4.182 1.00 92.44 95 GLU A O 1
ATOM 747 N N . GLY A 1 96 ? -13.070 -4.856 4.331 1.00 92.00 96 GLY A N 1
ATOM 748 C CA . GLY A 1 96 ? -13.807 -4.024 5.277 1.00 92.00 96 GLY A CA 1
ATOM 749 C C . GLY A 1 96 ? -15.204 -3.646 4.801 1.00 92.00 96 GLY A C 1
ATOM 750 O O . GLY A 1 96 ? -16.131 -3.664 5.604 1.00 92.00 96 GLY A O 1
ATOM 751 N N . ALA A 1 97 ? -15.381 -3.375 3.504 1.00 92.00 97 ALA A N 1
ATOM 752 C CA . ALA A 1 97 ? -16.702 -3.081 2.944 1.00 92.00 97 ALA A CA 1
ATOM 753 C C . ALA A 1 97 ? -17.688 -4.249 3.105 1.00 92.00 97 ALA A C 1
ATOM 755 O O . ALA A 1 97 ? -18.857 -4.015 3.400 1.00 92.00 97 ALA A O 1
ATOM 756 N N . GLY A 1 98 ? -17.213 -5.491 2.957 1.00 92.75 98 GLY A N 1
ATOM 757 C CA . GLY A 1 98 ? -18.041 -6.681 3.155 1.00 92.75 98 GLY A CA 1
ATOM 758 C C . GLY A 1 98 ? -18.377 -6.904 4.628 1.00 92.75 98 GLY A C 1
ATOM 759 O O . GLY A 1 98 ? -19.519 -7.165 4.968 1.00 92.75 98 GLY A O 1
ATOM 760 N N . ALA A 1 99 ? -17.416 -6.731 5.539 1.00 92.69 99 ALA A N 1
ATOM 761 C CA . ALA A 1 99 ? -17.713 -6.834 6.970 1.00 92.69 99 ALA A CA 1
ATOM 762 C C . ALA A 1 99 ? -18.734 -5.773 7.426 1.00 92.69 99 ALA A C 1
ATOM 764 O O . ALA A 1 99 ? -19.653 -6.077 8.184 1.00 92.69 99 ALA A O 1
ATOM 765 N N . TRP A 1 100 ? -18.593 -4.542 6.927 1.00 93.44 100 TRP A N 1
ATOM 766 C CA . TRP A 1 100 ? -19.479 -3.424 7.249 1.00 93.44 100 TRP A CA 1
ATOM 767 C C . TRP A 1 100 ? -20.919 -3.626 6.759 1.00 93.44 100 TRP A C 1
ATOM 769 O O . TRP A 1 100 ? -21.846 -3.164 7.422 1.00 93.44 100 TRP A O 1
ATOM 779 N N . SER A 1 101 ? -21.130 -4.295 5.618 1.00 93.12 101 SER A N 1
ATOM 780 C CA . SER A 1 101 ? -22.484 -4.558 5.107 1.00 93.12 101 SER A CA 1
ATOM 781 C C . SER A 1 101 ? -23.240 -5.608 5.918 1.00 93.12 101 SER A C 1
ATOM 783 O O . SER A 1 101 ? -24.464 -5.535 6.000 1.00 93.12 101 SER A O 1
ATOM 785 N N . GLU A 1 102 ? -22.526 -6.561 6.519 1.00 96.50 102 GLU A N 1
ATOM 786 C CA . GLU A 1 102 ? -23.139 -7.716 7.184 1.00 96.50 102 GLU A CA 1
ATOM 787 C C . GLU A 1 102 ? -23.367 -7.512 8.683 1.00 96.50 102 GLU A C 1
ATOM 789 O O . GLU A 1 102 ? -24.327 -8.043 9.244 1.00 96.50 102 GLU A O 1
ATOM 794 N N . VAL A 1 103 ? -22.489 -6.764 9.359 1.00 95.12 103 VAL A N 1
ATOM 795 C CA . VAL A 1 103 ? -22.559 -6.577 10.812 1.00 95.12 103 VAL A CA 1
ATOM 796 C C . VAL A 1 103 ? -22.304 -5.122 11.209 1.00 95.12 103 VAL A C 1
ATOM 798 O O . VAL A 1 103 ? -21.384 -4.494 10.680 1.00 95.12 103 VAL A O 1
ATOM 801 N N . PRO A 1 104 ? -23.052 -4.571 12.190 1.00 95.69 104 PRO A N 1
ATOM 802 C CA . PRO A 1 104 ? -22.711 -3.285 12.789 1.00 95.69 104 PRO A CA 1
ATOM 803 C C . PRO A 1 104 ? -21.301 -3.350 13.384 1.00 95.69 104 PRO A C 1
ATOM 805 O O . PRO A 1 104 ? -21.062 -4.061 14.362 1.00 95.69 104 PRO A O 1
ATOM 808 N N . CYS A 1 105 ? -20.350 -2.638 12.784 1.00 94.44 105 CYS A N 1
ATOM 809 C CA . CYS A 1 105 ? -18.951 -2.703 13.185 1.00 94.44 105 CYS A CA 1
ATOM 810 C C . CYS A 1 105 ? -18.217 -1.381 12.952 1.00 94.44 105 CYS A C 1
ATOM 812 O O . CYS A 1 105 ? -18.733 -0.446 12.344 1.00 94.44 105 CYS A O 1
ATOM 814 N N . ILE A 1 106 ? -16.989 -1.320 13.462 1.00 93.88 106 ILE A N 1
ATOM 815 C CA . ILE A 1 106 ? -15.990 -0.320 13.096 1.00 93.88 106 ILE A CA 1
ATOM 816 C C . ILE A 1 106 ? -14.796 -1.049 12.489 1.00 93.88 106 ILE A C 1
ATOM 818 O O . ILE A 1 106 ? -14.416 -2.123 12.955 1.00 93.88 106 ILE A O 1
ATOM 822 N N . ILE A 1 107 ? -14.198 -0.469 11.452 1.00 94.25 107 ILE A N 1
ATOM 823 C CA . ILE A 1 107 ? -13.028 -1.053 10.800 1.00 94.25 107 ILE A CA 1
ATOM 824 C C . ILE A 1 107 ? -11.766 -0.419 11.382 1.00 94.25 107 ILE A C 1
ATOM 826 O O . ILE A 1 107 ? -11.528 0.776 11.218 1.00 94.25 107 ILE A O 1
ATOM 830 N N . VAL A 1 108 ? -10.943 -1.239 12.037 1.00 95.50 108 VAL A N 1
ATOM 831 C CA . VAL A 1 108 ? -9.616 -0.860 12.541 1.00 95.50 108 VAL A CA 1
ATOM 832 C C . VAL A 1 108 ? -8.565 -1.654 11.768 1.00 95.50 108 VAL A C 1
ATOM 834 O O . VAL A 1 108 ? -8.642 -2.879 11.678 1.00 95.50 108 VAL A O 1
ATOM 837 N N . LYS A 1 109 ? -7.590 -0.963 11.166 1.00 95.19 109 LYS A N 1
ATOM 838 C CA . LYS A 1 109 ? -6.524 -1.571 10.352 1.00 95.19 109 LYS A CA 1
ATOM 839 C C . LYS A 1 109 ? -5.166 -0.998 10.751 1.00 95.19 109 LYS A C 1
ATOM 841 O O . LYS A 1 109 ? -5.020 0.209 10.928 1.00 95.19 109 LYS A O 1
ATOM 846 N N . GLY A 1 110 ? -4.156 -1.861 10.819 1.00 94.88 110 GLY A N 1
ATOM 847 C CA . GLY A 1 110 ? -2.757 -1.446 10.891 1.00 94.88 110 GLY A CA 1
ATOM 848 C C . GLY A 1 110 ? -2.181 -1.190 9.495 1.00 94.88 110 GLY A C 1
ATOM 849 O O . GLY A 1 110 ? -2.436 -1.948 8.558 1.00 94.88 110 GLY A O 1
ATOM 850 N N . ILE A 1 111 ? -1.364 -0.145 9.348 1.00 93.12 111 ILE A N 1
ATOM 851 C CA . ILE A 1 111 ? -0.692 0.174 8.080 1.00 93.12 111 ILE A CA 1
ATOM 852 C C . ILE A 1 111 ? 0.498 -0.775 7.893 1.00 93.12 111 ILE A C 1
ATOM 854 O O . ILE A 1 111 ? 1.436 -0.759 8.686 1.00 93.12 111 ILE A O 1
ATOM 858 N N . CYS A 1 112 ? 0.479 -1.588 6.832 1.00 92.75 112 CYS A N 1
ATOM 859 C CA . CYS A 1 112 ? 1.531 -2.578 6.557 1.00 92.75 112 CYS A CA 1
ATOM 860 C C . CYS A 1 112 ? 2.349 -2.314 5.281 1.00 92.75 112 CYS A C 1
ATOM 862 O O . CYS A 1 112 ? 3.349 -2.986 5.055 1.00 92.75 112 CYS A O 1
ATOM 864 N N . ASN A 1 113 ? 1.931 -1.379 4.425 1.00 92.00 113 ASN A N 1
ATOM 865 C CA . ASN A 1 113 ? 2.668 -0.931 3.239 1.00 92.00 113 ASN A CA 1
ATOM 866 C C . ASN A 1 113 ? 2.080 0.401 2.730 1.00 92.00 113 ASN A C 1
ATOM 868 O O . ASN A 1 113 ? 1.133 0.925 3.316 1.00 92.00 113 ASN A O 1
ATOM 872 N N . TYR A 1 114 ? 2.643 0.934 1.644 1.00 91.88 114 TYR A N 1
ATOM 873 C CA . TYR A 1 114 ? 2.274 2.231 1.067 1.00 91.88 114 TYR A CA 1
ATOM 874 C C . TYR A 1 114 ? 1.311 2.153 -0.127 1.00 91.88 114 TYR A C 1
ATOM 876 O O . TYR A 1 114 ? 1.113 3.169 -0.791 1.00 91.88 114 TYR A O 1
ATOM 884 N N . ALA A 1 115 ? 0.709 0.991 -0.406 1.00 93.56 115 ALA A N 1
ATOM 885 C CA . ALA A 1 115 ? -0.189 0.784 -1.545 1.00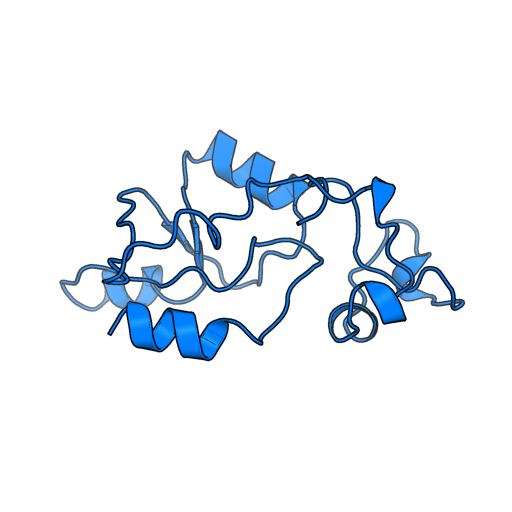 93.56 115 ALA A CA 1
ATOM 886 C C . ALA A 1 115 ? 0.444 1.207 -2.890 1.00 93.56 115 ALA A C 1
ATOM 888 O O . ALA A 1 115 ? -0.158 1.918 -3.687 1.00 93.56 115 ALA A O 1
ATOM 889 N N . ASP A 1 116 ? 1.692 0.803 -3.119 1.00 92.56 116 ASP A N 1
ATOM 890 C CA . ASP A 1 116 ? 2.435 1.007 -4.363 1.00 92.56 116 ASP A CA 1
ATOM 891 C C . ASP A 1 116 ? 3.123 -0.294 -4.804 1.00 92.56 116 ASP A C 1
ATOM 893 O O . ASP A 1 116 ? 2.854 -1.376 -4.272 1.00 92.56 116 ASP A O 1
ATOM 897 N N . SER A 1 117 ? 3.989 -0.204 -5.811 1.00 91.50 117 SER A N 1
ATOM 898 C CA . SER A 1 117 ? 4.709 -1.352 -6.360 1.00 91.50 117 SER A CA 1
ATOM 899 C C . SER A 1 117 ? 5.776 -1.909 -5.413 1.00 91.50 117 SER A C 1
ATOM 901 O O . SER A 1 117 ? 6.162 -3.063 -5.563 1.00 91.50 117 SER A O 1
ATOM 903 N N . HIS A 1 118 ? 6.228 -1.142 -4.413 1.00 91.12 118 HIS A N 1
ATOM 904 C CA . HIS A 1 118 ? 7.278 -1.525 -3.459 1.00 91.12 118 HIS A CA 1
ATOM 905 C C . HIS A 1 118 ? 6.699 -2.282 -2.254 1.00 91.12 118 HIS A C 1
ATOM 907 O O . HIS A 1 118 ? 7.074 -2.065 -1.094 1.00 91.12 118 HIS A O 1
ATOM 913 N N . LYS A 1 119 ? 5.721 -3.155 -2.510 1.00 80.50 119 LYS A N 1
ATOM 914 C CA . LYS A 1 119 ? 5.012 -3.886 -1.463 1.00 80.50 119 LYS A CA 1
ATOM 915 C C . LYS A 1 119 ? 5.933 -4.923 -0.823 1.00 80.50 119 LYS A C 1
ATOM 917 O O . LYS A 1 119 ? 6.433 -5.820 -1.480 1.00 80.50 119 LYS A O 1
ATOM 922 N N . ASN A 1 120 ? 6.045 -4.864 0.499 1.00 78.69 120 ASN A N 1
ATOM 923 C CA . ASN A 1 120 ? 6.768 -5.838 1.309 1.00 78.69 120 ASN A CA 1
ATOM 924 C C . ASN A 1 120 ? 5.837 -6.391 2.402 1.00 78.69 120 ASN A C 1
ATOM 926 O O . ASN A 1 120 ? 5.044 -5.651 2.988 1.00 78.69 120 ASN A O 1
ATOM 930 N N . LYS A 1 121 ? 5.915 -7.698 2.676 1.00 84.94 121 LYS A N 1
ATOM 931 C CA . LYS A 1 121 ? 5.088 -8.381 3.686 1.00 84.94 121 LYS A CA 1
ATOM 932 C C . LYS A 1 121 ? 5.646 -8.302 5.112 1.00 84.94 121 LYS A C 1
ATOM 934 O O . LYS A 1 121 ? 4.919 -8.622 6.047 1.00 84.94 121 LYS A O 1
ATOM 939 N N . GLN A 1 122 ? 6.885 -7.844 5.306 1.00 87.50 122 GLN A N 1
ATOM 940 C CA . GLN A 1 122 ? 7.557 -7.812 6.617 1.00 87.50 122 GLN A CA 1
ATOM 941 C C . GLN A 1 122 ? 6.752 -7.103 7.718 1.00 87.50 122 GLN A C 1
ATOM 943 O O . GLN A 1 122 ? 6.793 -7.513 8.874 1.00 87.50 122 GLN A O 1
ATOM 948 N N . TRP A 1 123 ? 5.989 -6.065 7.368 1.00 89.50 123 TRP A N 1
ATOM 949 C CA . TRP A 1 123 ? 5.240 -5.263 8.338 1.00 89.50 123 TRP A CA 1
ATOM 950 C C . TRP A 1 123 ? 3.838 -5.796 8.653 1.00 89.50 123 TRP A C 1
ATOM 952 O O . TRP A 1 123 ? 3.184 -5.249 9.536 1.00 89.50 123 TRP A O 1
ATOM 962 N N . GLN A 1 124 ? 3.359 -6.851 7.981 1.00 92.56 124 GLN A N 1
ATOM 963 C CA . GLN A 1 124 ? 1.987 -7.347 8.173 1.00 92.56 124 GLN A CA 1
ATOM 964 C C . GLN A 1 124 ? 1.738 -7.845 9.600 1.00 92.56 124 GLN A C 1
ATOM 966 O O . GLN A 1 124 ? 0.752 -7.445 10.212 1.00 92.56 124 GLN A O 1
ATOM 971 N N . ASN A 1 125 ? 2.659 -8.637 10.159 1.00 94.19 125 ASN A N 1
ATOM 972 C CA . ASN A 1 125 ? 2.519 -9.164 11.521 1.00 94.19 125 ASN A CA 1
ATOM 973 C C . ASN A 1 125 ? 2.531 -8.043 12.567 1.00 94.19 125 ASN A C 1
ATOM 975 O O . ASN A 1 125 ? 1.704 -8.030 13.473 1.00 94.19 125 ASN A O 1
ATOM 979 N N . PHE A 1 126 ? 3.439 -7.074 12.416 1.00 91.69 126 PHE A N 1
ATOM 980 C CA . PHE A 1 126 ? 3.509 -5.915 13.304 1.00 91.69 126 PHE A CA 1
ATOM 981 C C . PHE A 1 126 ? 2.237 -5.059 13.215 1.00 91.69 126 PHE A C 1
ATOM 983 O O . PHE A 1 126 ? 1.680 -4.672 14.240 1.00 91.69 126 PHE A O 1
ATOM 990 N N . ALA A 1 127 ? 1.756 -4.788 12.000 1.00 93.81 127 ALA A N 1
ATOM 991 C CA . ALA A 1 127 ? 0.549 -4.004 11.767 1.00 93.81 127 ALA A CA 1
ATOM 992 C C . ALA A 1 127 ? -0.700 -4.682 12.349 1.00 93.81 127 ALA A C 1
ATOM 994 O O . ALA A 1 127 ? -1.506 -4.011 12.987 1.00 93.81 127 ALA A O 1
ATOM 995 N N . ALA A 1 128 ? -0.832 -6.001 12.178 1.00 94.25 128 ALA A N 1
ATOM 996 C CA . ALA A 1 128 ? -1.924 -6.779 12.755 1.00 94.25 128 ALA A CA 1
ATOM 997 C C . ALA A 1 128 ? -1.885 -6.751 14.290 1.00 94.25 128 ALA A C 1
ATOM 999 O O . ALA A 1 128 ? -2.885 -6.414 14.912 1.00 94.25 128 ALA A O 1
ATOM 1000 N N . ALA A 1 129 ? -0.720 -7.011 14.893 1.00 93.44 129 ALA A N 1
ATOM 1001 C CA . ALA A 1 129 ? -0.554 -6.978 16.347 1.00 93.44 129 ALA A CA 1
ATOM 1002 C C . ALA A 1 129 ? -0.774 -5.583 16.955 1.00 93.44 129 ALA A C 1
ATOM 1004 O O . ALA A 1 129 ? -1.176 -5.477 18.103 1.00 93.44 129 ALA A O 1
ATOM 1005 N N . THR A 1 130 ? -0.507 -4.512 16.202 1.00 92.06 130 THR A N 1
A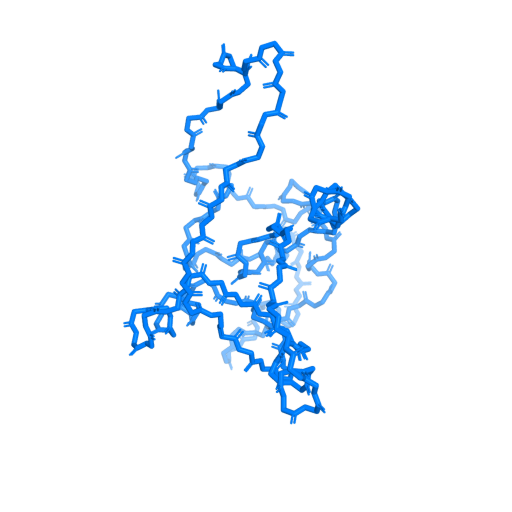TOM 1006 C CA . THR A 1 130 ? -0.747 -3.130 16.655 1.00 92.06 130 THR A CA 1
ATOM 1007 C C . THR A 1 130 ? -2.229 -2.743 16.591 1.00 92.06 130 THR A C 1
ATOM 1009 O O . THR A 1 130 ? -2.648 -1.830 17.296 1.00 92.06 130 THR A O 1
ATOM 1012 N N . ALA A 1 131 ? -3.003 -3.385 15.711 1.00 92.62 131 ALA A N 1
ATOM 1013 C CA . ALA A 1 131 ? -4.421 -3.098 15.507 1.00 92.62 131 ALA A CA 1
ATOM 1014 C C . ALA A 1 131 ? -5.364 -3.962 16.365 1.00 92.62 131 ALA A C 1
ATOM 1016 O O . ALA A 1 131 ? -6.530 -3.594 16.498 1.00 92.62 131 ALA A O 1
ATOM 1017 N N . ALA A 1 132 ? -4.875 -5.095 16.881 1.00 88.00 132 ALA A N 1
ATOM 1018 C CA . ALA A 1 132 ? -5.593 -6.013 17.769 1.00 88.00 132 ALA A CA 1
ATOM 1019 C C . ALA A 1 132 ? -5.606 -5.510 19.220 1.00 88.00 132 ALA A C 1
ATOM 1021 O O . ALA A 1 132 ? -6.657 -5.682 19.875 1.00 88.00 132 ALA A O 1
#

Foldseek 3Di:
DFDLQQAQAQPPDDDCQCPPVVRHQDPVSLADACVRSVPDPVRDDDDPPCPVVCPPDDDDDDDDFAEAEDQDQQAGSVVVVVCCVVVVHDYYYHCVVVVVVPDPDDDFWFDQDDSHNNHDRPRVVVGVVNRD

Radius of gyration: 16.73 Å; chains: 1; bounding box: 42×25×49 Å

pLDDT: mean 89.14, std 9.0, range [56.16, 98.19]

Organism: Pyricularia oryzae (strain Y34) (NCBI:txid1143189)

InterPro domains:
  IPR035994 Nucleoside phosphorylase superfamily [G3DSA:3.40.50.1580] (5-132)
  IPR035994 Nucleoside phosphorylase superfamily [SSF53167] (59-131)
  IPR053137 Nucleotide-binding leucine-rich repeat (NLR)-like [PTHR46082] (2-132)

Secondary structure (DSSP, 8-state):
-B-TT---S-SSS--TTTSSSSPPP-TTGGGS-TTTTT--GGGB-----TTTT--SS-PPPP--SEEEE-SS----HHHHHHHHHHHTEEEEESSHHHHHHHSS--------S-SSS---STTHHHHHHHH-

Sequence (132 aa):
MFAPDYKHMHYENDCDDCYAEPSRFCEAASKLFCNDSGCESSMSVWRQNRQQERPAKLVPQVFIGSIACGNAVMKSGEHRNAVAEGHKVIAFEMEGAGAWSEVPCIIVKGICNYADSHKNKQWQNFAAATAA